Protein AF-A0A519PUL8-F1 (afdb_monomer)

Structure (mmCIF, N/CA/C/O backbone):
data_AF-A0A519PUL8-F1
#
_entry.id   AF-A0A519PUL8-F1
#
loop_
_atom_site.group_PDB
_atom_site.id
_atom_site.type_symbol
_atom_site.label_atom_id
_atom_site.label_alt_id
_atom_site.label_comp_id
_atom_site.label_asym_id
_atom_site.label_entity_id
_atom_site.label_seq_id
_atom_site.pdbx_PDB_ins_code
_atom_site.Cartn_x
_atom_site.Cartn_y
_atom_site.Cartn_z
_atom_site.occupancy
_atom_site.B_iso_or_equiv
_atom_site.auth_seq_id
_atom_site.auth_comp_id
_atom_site.auth_asym_id
_atom_site.auth_atom_id
_atom_site.pdbx_PDB_model_num
ATOM 1 N N . ASP A 1 1 ? -3.590 3.944 10.812 1.00 61.22 1 ASP A N 1
ATOM 2 C CA . ASP A 1 1 ? -3.951 4.708 12.025 1.00 61.22 1 ASP A CA 1
ATOM 3 C C . ASP A 1 1 ? -4.936 3.939 12.895 1.00 61.22 1 ASP A C 1
ATOM 5 O O . ASP A 1 1 ? -4.743 3.959 14.090 1.00 61.22 1 ASP A O 1
ATOM 9 N N . GLU A 1 2 ? -5.868 3.142 12.362 1.00 70.81 2 GLU A N 1
ATOM 10 C CA . GLU A 1 2 ? -6.548 2.083 13.156 1.00 70.81 2 GLU A CA 1
ATOM 11 C C . GLU A 1 2 ? -6.138 0.670 12.720 1.00 70.81 2 GLU A C 1
ATOM 13 O O . GLU A 1 2 ? -5.909 -0.212 13.541 1.00 70.81 2 GLU A O 1
ATOM 18 N N . ALA A 1 3 ? -5.937 0.458 11.416 1.00 77.81 3 ALA A N 1
ATOM 19 C CA . ALA A 1 3 ? -5.547 -0.848 10.879 1.00 77.81 3 ALA A CA 1
ATOM 20 C C . ALA A 1 3 ? -4.035 -1.166 10.989 1.00 77.81 3 ALA A C 1
ATOM 22 O O . ALA A 1 3 ? -3.645 -2.322 10.846 1.00 77.81 3 ALA A O 1
ATOM 23 N N . GLY A 1 4 ? -3.189 -0.171 11.295 1.00 85.12 4 GLY A N 1
ATOM 24 C CA . GLY A 1 4 ? -1.759 -0.378 11.599 1.00 85.12 4 GLY A CA 1
ATOM 25 C C . GLY A 1 4 ? -0.810 -0.569 10.402 1.00 85.12 4 GLY A C 1
ATOM 26 O O . GLY A 1 4 ? 0.191 -1.263 10.536 1.00 85.12 4 GLY A O 1
ATOM 27 N N . TRP A 1 5 ? -1.106 0.017 9.236 1.00 89.44 5 TRP A N 1
ATOM 28 C CA . TRP A 1 5 ? -0.317 -0.195 8.005 1.00 89.44 5 TRP A CA 1
ATOM 29 C C . TRP A 1 5 ? 0.782 0.832 7.711 1.00 89.44 5 TRP A C 1
ATOM 31 O O . TRP A 1 5 ? 1.601 0.597 6.824 1.00 89.44 5 TRP A O 1
ATOM 41 N N . ARG A 1 6 ? 0.829 1.955 8.437 1.00 89.62 6 ARG A N 1
ATOM 42 C CA . ARG A 1 6 ? 1.918 2.938 8.300 1.00 89.62 6 ARG A CA 1
ATOM 43 C C . ARG A 1 6 ? 3.251 2.270 8.623 1.00 89.62 6 ARG A C 1
ATOM 45 O O . ARG A 1 6 ? 3.322 1.535 9.607 1.00 89.62 6 ARG A O 1
ATOM 52 N N . GLY A 1 7 ? 4.261 2.475 7.785 1.00 86.25 7 GLY A N 1
ATOM 53 C CA . GLY A 1 7 ? 5.595 1.919 8.021 1.00 86.25 7 GLY A CA 1
ATOM 54 C C . GLY A 1 7 ? 5.738 0.425 7.749 1.00 86.25 7 GLY A C 1
ATOM 55 O O . GLY A 1 7 ? 6.849 -0.103 7.715 1.00 86.25 7 GLY A O 1
ATOM 56 N N . LYS A 1 8 ? 4.628 -0.290 7.539 1.00 88.81 8 LYS A N 1
ATOM 57 C CA . LYS A 1 8 ? 4.639 -1.740 7.392 1.00 88.81 8 LYS A CA 1
ATOM 58 C C . LYS A 1 8 ? 4.995 -2.120 5.961 1.00 88.81 8 LYS A C 1
ATOM 60 O O . LYS A 1 8 ? 4.208 -1.904 5.041 1.00 88.81 8 LYS A O 1
ATOM 65 N N . LEU A 1 9 ? 6.159 -2.741 5.800 1.00 88.69 9 LEU A N 1
ATOM 66 C CA . LEU A 1 9 ? 6.570 -3.328 4.533 1.00 88.69 9 LEU A CA 1
ATOM 67 C C . LEU A 1 9 ? 5.713 -4.561 4.213 1.00 88.69 9 LEU A C 1
ATOM 69 O O . LEU A 1 9 ? 5.648 -5.511 4.995 1.00 88.69 9 LEU A O 1
ATOM 73 N N . HIS A 1 10 ? 5.059 -4.541 3.056 1.00 88.69 10 HIS A N 1
ATOM 74 C C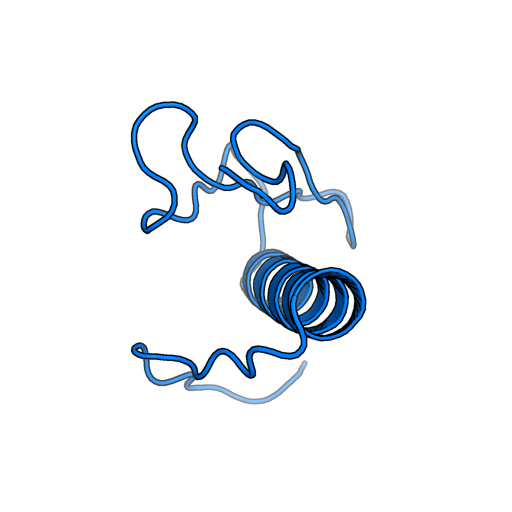A . HIS A 1 10 ? 4.340 -5.670 2.487 1.00 88.69 10 HIS A CA 1
ATOM 75 C C . HIS A 1 10 ? 5.129 -6.208 1.295 1.00 88.69 10 HIS A C 1
ATOM 77 O O . HIS A 1 10 ? 5.225 -5.552 0.258 1.00 88.69 10 HIS A O 1
ATOM 83 N N . VAL A 1 11 ? 5.728 -7.385 1.474 1.00 84.00 11 VAL A N 1
ATOM 84 C CA . VAL A 1 11 ? 6.564 -8.051 0.470 1.00 84.00 11 VAL A CA 1
ATOM 85 C C . VAL A 1 11 ? 5.749 -9.150 -0.193 1.00 84.00 11 VAL A C 1
ATOM 87 O O . VAL A 1 11 ? 5.210 -10.008 0.510 1.00 84.00 11 VAL A O 1
ATOM 90 N N . VAL A 1 12 ? 5.679 -9.134 -1.525 1.00 75.56 12 VAL A N 1
ATOM 91 C CA . VAL A 1 12 ? 5.034 -10.203 -2.301 1.00 75.56 12 VAL A CA 1
ATOM 92 C C . VAL A 1 12 ? 6.068 -10.890 -3.191 1.00 75.56 12 VAL A C 1
ATOM 94 O O . VAL A 1 12 ? 6.277 -12.089 -3.032 1.00 75.56 12 VAL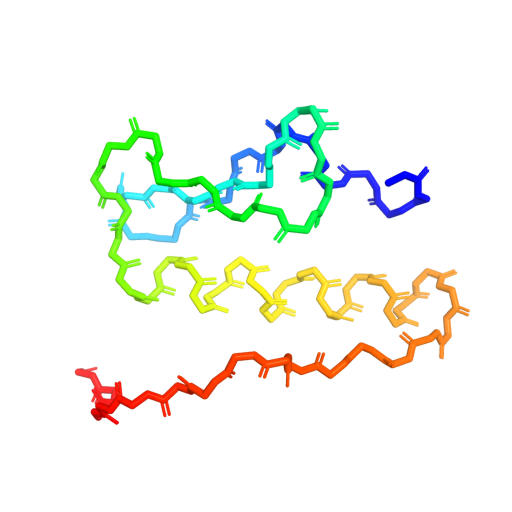 A O 1
ATOM 97 N N . ASN A 1 13 ? 6.777 -10.141 -4.047 1.00 66.44 13 ASN A N 1
ATOM 98 C CA . ASN A 1 13 ? 7.693 -10.705 -5.050 1.00 66.44 13 ASN A CA 1
ATOM 99 C C . ASN A 1 13 ? 9.132 -10.161 -4.960 1.00 66.44 13 ASN A C 1
ATOM 101 O O . ASN A 1 13 ? 9.686 -9.680 -5.946 1.00 66.44 13 ASN A O 1
ATOM 105 N N . GLY A 1 14 ? 9.758 -10.223 -3.781 1.00 67.00 14 GLY A N 1
ATOM 106 C CA . GLY A 1 14 ? 11.143 -9.763 -3.561 1.00 67.00 14 GLY A CA 1
ATOM 107 C C . GLY A 1 14 ? 11.287 -8.237 -3.476 1.00 67.00 14 GLY A C 1
ATOM 108 O O . GLY A 1 14 ? 12.048 -7.747 -2.646 1.00 67.00 14 GLY A O 1
ATOM 109 N N . GLY A 1 15 ? 10.465 -7.498 -4.224 1.00 71.50 15 GLY A N 1
ATOM 110 C CA . GLY A 1 15 ? 10.113 -6.106 -3.970 1.00 71.50 15 GLY A CA 1
ATOM 111 C C . GLY A 1 15 ? 9.011 -6.004 -2.913 1.00 71.50 15 GLY A C 1
ATOM 112 O O . GLY A 1 15 ? 8.129 -6.859 -2.812 1.00 71.50 15 GLY A O 1
ATOM 113 N N . GLY A 1 16 ? 9.062 -4.976 -2.072 1.00 87.94 16 GLY A N 1
ATOM 114 C CA . GLY A 1 16 ? 8.033 -4.718 -1.067 1.00 87.94 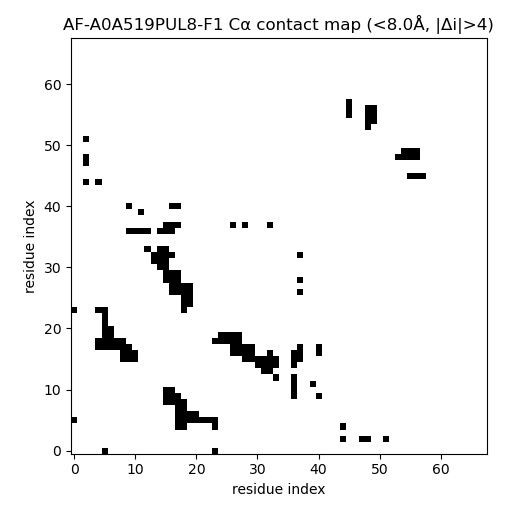16 GLY A CA 1
ATOM 115 C C . GLY A 1 16 ? 7.548 -3.286 -1.159 1.00 87.94 16 GLY A C 1
ATOM 116 O O . GLY A 1 16 ? 8.358 -2.392 -1.356 1.00 87.94 16 GLY A O 1
ATOM 117 N N . ALA A 1 17 ? 6.248 -3.064 -1.001 1.00 93.00 17 ALA A N 1
ATOM 118 C CA . ALA A 1 17 ? 5.656 -1.731 -0.925 1.00 93.00 17 ALA A CA 1
ATOM 119 C C . ALA A 1 17 ? 5.219 -1.437 0.514 1.00 93.00 17 ALA A C 1
ATOM 121 O O . ALA A 1 17 ? 4.933 -2.352 1.288 1.00 93.00 17 ALA A O 1
ATOM 122 N N . MET A 1 18 ? 5.128 -0.164 0.886 1.00 92.12 18 MET A N 1
ATOM 123 C CA . MET A 1 18 ? 4.647 0.236 2.214 1.00 92.12 18 MET A CA 1
ATOM 124 C C . MET A 1 18 ? 3.806 1.504 2.146 1.00 92.12 18 MET A C 1
ATOM 126 O O . MET A 1 18 ? 3.930 2.282 1.207 1.00 92.12 18 MET A O 1
ATOM 130 N N . PHE A 1 19 ? 2.976 1.756 3.155 1.00 91.81 19 PHE A N 1
ATOM 131 C CA . PHE A 1 19 ? 2.435 3.100 3.355 1.00 91.81 19 PHE A CA 1
ATOM 132 C C . PHE A 1 19 ? 3.469 3.982 4.051 1.00 91.81 19 PHE A C 1
ATOM 134 O O . PHE A 1 19 ? 4.170 3.525 4.955 1.00 91.81 19 PHE A O 1
ATOM 141 N N . SER A 1 20 ? 3.536 5.250 3.645 1.00 89.75 20 SER A N 1
ATOM 142 C CA . SER A 1 20 ? 4.405 6.250 4.261 1.00 89.75 20 SER A CA 1
ATOM 143 C C . SER A 1 20 ? 4.155 6.335 5.765 1.00 89.75 20 SER A C 1
ATOM 145 O O . SER A 1 20 ? 3.008 6.394 6.219 1.00 89.75 20 SER A O 1
ATOM 147 N N . ASP A 1 21 ? 5.239 6.410 6.534 1.00 85.25 21 ASP A N 1
ATOM 148 C CA . ASP A 1 21 ? 5.181 6.688 7.969 1.00 85.25 21 ASP A CA 1
ATOM 149 C C . ASP A 1 21 ? 4.482 8.022 8.249 1.00 85.25 21 ASP A C 1
ATOM 151 O O . ASP A 1 21 ? 3.673 8.143 9.172 1.00 85.25 21 ASP A O 1
ATOM 155 N N . LEU A 1 22 ? 4.723 9.010 7.384 1.00 83.44 22 LEU A N 1
ATOM 156 C CA . LEU A 1 22 ? 4.223 10.370 7.538 1.00 83.44 22 LEU A CA 1
ATOM 157 C C . LEU A 1 22 ? 2.742 10.488 7.161 1.00 83.44 22 LEU A C 1
ATOM 159 O O . LEU A 1 22 ? 1.978 11.146 7.868 1.00 83.44 22 LEU A O 1
ATOM 163 N N . HIS A 1 23 ? 2.279 9.813 6.101 1.00 82.12 23 HIS A N 1
ATOM 164 C CA . HIS A 1 23 ? 0.885 9.929 5.650 1.00 82.12 23 HIS A CA 1
ATOM 165 C C . HIS A 1 23 ? 0.330 8.647 5.003 1.00 82.12 23 HIS A C 1
ATOM 167 O O . HIS A 1 23 ? 0.773 8.247 3.931 1.00 82.12 23 HIS A O 1
ATOM 173 N N . SER A 1 24 ? -0.751 8.087 5.569 1.00 79.00 24 SER A N 1
ATOM 174 C CA . SER A 1 24 ? -1.443 6.863 5.101 1.00 79.00 24 SER A CA 1
ATOM 175 C C . SER A 1 24 ? -2.022 6.919 3.680 1.00 79.00 24 SER A C 1
ATOM 177 O O . SER A 1 24 ? -2.579 5.931 3.223 1.00 79.00 24 SER A O 1
ATOM 179 N N . ASN A 1 25 ? -1.908 8.046 2.974 1.00 84.12 25 ASN A N 1
ATOM 180 C CA . ASN A 1 25 ? -2.432 8.195 1.612 1.00 84.12 25 ASN A CA 1
ATOM 181 C C . ASN A 1 25 ? -1.326 8.028 0.566 1.00 84.12 25 ASN A C 1
ATOM 183 O O . ASN A 1 25 ? -1.603 7.999 -0.627 1.00 84.12 25 ASN A O 1
ATOM 187 N N . PHE A 1 26 ? -0.071 7.916 1.006 1.00 88.06 26 PHE A N 1
ATOM 188 C CA . PHE A 1 26 ? 1.070 7.734 0.127 1.00 88.06 26 PHE A CA 1
ATOM 189 C C . PHE A 1 26 ? 1.581 6.309 0.257 1.00 88.06 26 PHE A C 1
ATOM 191 O O . PHE A 1 26 ? 2.057 5.899 1.316 1.00 88.06 26 PHE A O 1
ATOM 198 N N . MET A 1 27 ? 1.494 5.568 -0.841 1.00 90.25 27 MET A N 1
ATOM 199 C CA . MET A 1 27 ? 2.189 4.297 -0.998 1.00 90.25 27 MET A CA 1
ATOM 200 C C . MET A 1 27 ? 3.607 4.595 -1.479 1.00 90.25 27 MET A C 1
ATOM 202 O O . MET A 1 27 ? 3.806 5.327 -2.447 1.00 90.25 27 MET A O 1
ATOM 206 N N . ILE A 1 28 ? 4.589 4.057 -0.771 1.00 90.19 28 ILE A N 1
ATOM 207 C CA . ILE A 1 28 ? 6.011 4.239 -1.016 1.00 90.19 28 ILE A CA 1
ATOM 208 C C . ILE A 1 28 ? 6.565 2.960 -1.625 1.00 90.19 28 ILE A C 1
ATOM 210 O O . ILE A 1 28 ? 6.326 1.857 -1.124 1.00 90.19 28 ILE A O 1
ATOM 214 N N . ASN A 1 29 ? 7.341 3.138 -2.689 1.00 90.88 29 ASN A N 1
ATOM 215 C CA . ASN A 1 29 ? 8.270 2.133 -3.163 1.00 90.88 29 ASN A CA 1
ATOM 216 C C . ASN A 1 29 ? 9.638 2.381 -2.486 1.00 90.88 29 ASN A C 1
ATOM 218 O O . ASN A 1 29 ? 10.310 3.346 -2.850 1.00 90.88 29 ASN A O 1
ATOM 222 N N . PRO A 1 30 ? 10.058 1.558 -1.509 1.0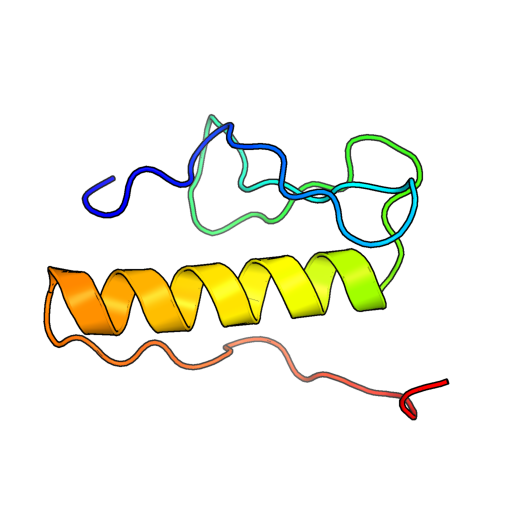0 85.62 30 PRO A N 1
ATOM 223 C CA . PRO A 1 30 ? 11.361 1.666 -0.855 1.00 85.62 30 PRO A CA 1
ATOM 224 C C . PRO A 1 30 ? 12.533 1.178 -1.730 1.00 85.62 30 PRO A C 1
ATOM 226 O O . PRO A 1 30 ? 13.678 1.250 -1.293 1.00 85.62 30 PRO A O 1
ATOM 229 N N . GLY A 1 31 ? 12.273 0.675 -2.942 1.00 85.25 31 GLY A N 1
ATOM 230 C CA . GLY A 1 31 ? 13.289 0.229 -3.893 1.00 85.25 31 GLY A CA 1
ATOM 231 C C . GLY A 1 31 ? 12.696 -0.578 -5.052 1.00 85.25 31 GLY A C 1
ATOM 232 O O . GLY A 1 31 ? 12.224 -0.021 -6.041 1.00 85.25 31 GLY A O 1
ATOM 233 N N . GLU A 1 32 ? 12.729 -1.905 -4.937 1.00 85.12 32 GLU A N 1
ATOM 234 C CA . GLU A 1 32 ? 12.371 -2.841 -6.017 1.00 85.12 32 GLU A CA 1
ATOM 235 C C . GLU A 1 32 ? 10.866 -3.158 -6.109 1.00 85.12 32 GLU A C 1
ATOM 237 O O . GLU A 1 32 ? 10.489 -4.153 -6.724 1.00 85.12 32 GLU A O 1
ATOM 242 N N . ALA A 1 33 ? 9.981 -2.352 -5.505 1.00 90.12 33 ALA A N 1
ATOM 243 C CA . ALA A 1 33 ? 8.549 -2.641 -5.568 1.00 90.12 33 ALA A CA 1
ATOM 244 C C . ALA A 1 33 ? 8.037 -2.556 -7.010 1.00 90.12 33 ALA A C 1
ATOM 246 O O . ALA A 1 33 ? 8.164 -1.539 -7.699 1.00 90.12 33 ALA A O 1
ATOM 247 N N . THR A 1 34 ? 7.408 -3.635 -7.449 1.00 89.69 34 THR A N 1
ATOM 248 C CA . THR A 1 34 ? 6.720 -3.717 -8.731 1.00 89.69 34 THR A CA 1
ATOM 249 C C . THR A 1 34 ? 5.308 -3.137 -8.622 1.00 89.69 34 THR A C 1
ATOM 251 O O . THR A 1 34 ? 4.760 -2.951 -7.532 1.00 89.69 34 THR A O 1
ATOM 254 N N . ALA A 1 35 ? 4.661 -2.901 -9.767 1.00 89.12 35 ALA A N 1
ATOM 255 C CA . ALA A 1 35 ? 3.241 -2.546 -9.786 1.00 89.12 35 ALA A CA 1
ATOM 256 C C . ALA A 1 35 ? 2.377 -3.604 -9.070 1.00 89.12 35 ALA A C 1
ATOM 258 O O . ALA A 1 35 ? 1.435 -3.251 -8.364 1.00 89.12 35 ALA A O 1
ATOM 259 N N . ALA A 1 36 ? 2.737 -4.888 -9.187 1.00 88.69 36 ALA A N 1
ATOM 260 C CA . ALA A 1 36 ? 2.046 -5.976 -8.504 1.00 88.69 36 ALA A CA 1
ATOM 261 C C . ALA A 1 36 ? 2.197 -5.901 -6.973 1.00 88.69 36 ALA A C 1
ATOM 263 O O . ALA A 1 36 ? 1.232 -6.181 -6.266 1.00 88.69 36 ALA A O 1
ATOM 264 N N . ASP A 1 37 ? 3.354 -5.472 -6.456 1.00 89.69 37 ASP A N 1
ATOM 265 C CA . ASP A 1 37 ? 3.567 -5.307 -5.009 1.00 89.69 37 ASP A CA 1
ATOM 266 C C . ASP A 1 37 ? 2.724 -4.150 -4.447 1.00 89.69 37 ASP A C 1
ATOM 268 O O . ASP A 1 37 ? 2.143 -4.265 -3.367 1.00 89.69 37 ASP A O 1
ATOM 272 N N . ILE A 1 38 ? 2.596 -3.051 -5.200 1.00 89.81 38 ILE A N 1
ATOM 273 C CA . ILE A 1 38 ? 1.742 -1.909 -4.831 1.00 89.81 38 ILE A CA 1
ATOM 274 C C . ILE A 1 38 ? 0.266 -2.319 -4.858 1.00 89.81 38 ILE A C 1
ATOM 276 O O . ILE A 1 38 ? -0.464 -2.063 -3.901 1.00 89.81 38 ILE A O 1
ATOM 280 N N . GLU A 1 39 ? -0.187 -2.986 -5.921 1.00 90.56 39 GLU A N 1
ATOM 281 C CA . GLU A 1 39 ? -1.564 -3.484 -5.987 1.00 90.56 39 GLU A CA 1
ATOM 282 C C . GLU A 1 39 ? -1.858 -4.486 -4.863 1.00 90.56 39 GLU A C 1
ATOM 284 O O . GLU A 1 39 ? -2.907 -4.391 -4.222 1.00 90.56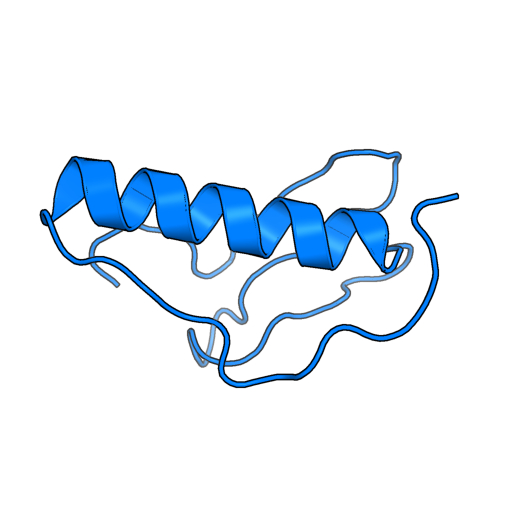 39 GLU A O 1
ATOM 289 N N . GLY A 1 40 ? -0.921 -5.397 -4.581 1.00 90.75 40 GLY A N 1
ATOM 290 C CA . GLY A 1 40 ? -1.009 -6.370 -3.494 1.00 90.75 40 GLY A CA 1
ATOM 291 C C . GLY A 1 40 ? -1.129 -5.709 -2.122 1.00 90.75 40 GLY A C 1
ATOM 292 O O . GLY A 1 40 ? -2.043 -6.041 -1.366 1.00 90.75 40 GLY A O 1
ATOM 293 N N . LEU A 1 41 ? -0.283 -4.711 -1.835 1.00 92.31 41 LEU A N 1
ATOM 294 C CA . LEU A 1 41 ? -0.376 -3.915 -0.610 1.00 92.31 41 LEU A CA 1
ATOM 295 C C . LEU A 1 41 ? -1.761 -3.278 -0.477 1.00 92.31 41 LEU A C 1
ATOM 297 O O . LEU A 1 41 ? -2.386 -3.378 0.578 1.00 92.31 41 LEU A O 1
ATOM 301 N N . GLY A 1 42 ? -2.258 -2.639 -1.534 1.00 91.50 42 GLY A N 1
ATOM 302 C CA . GLY A 1 42 ? -3.556 -1.981 -1.482 1.00 91.50 42 GLY A CA 1
ATOM 303 C C . GLY A 1 42 ? -4.701 -2.955 -1.217 1.00 91.50 42 GLY A C 1
ATOM 304 O O . GLY A 1 42 ? -5.518 -2.700 -0.336 1.00 91.50 42 GLY A O 1
ATOM 305 N N . GLU A 1 43 ? -4.746 -4.101 -1.900 1.00 92.50 43 GLU A N 1
ATOM 306 C CA . GLU A 1 43 ? -5.782 -5.109 -1.635 1.00 92.50 43 GLU A CA 1
ATOM 307 C C . GLU A 1 43 ? -5.675 -5.695 -0.214 1.00 92.50 43 GLU A C 1
ATOM 309 O O . GLU A 1 43 ? -6.701 -5.879 0.445 1.00 92.50 43 GLU A O 1
ATOM 314 N N . ALA A 1 44 ? -4.460 -5.906 0.308 1.00 92.38 44 ALA A N 1
ATOM 315 C CA . ALA A 1 44 ? -4.251 -6.363 1.683 1.00 92.38 44 ALA A CA 1
ATOM 316 C C . ALA A 1 44 ? -4.780 -5.356 2.719 1.00 92.38 44 ALA A C 1
ATOM 318 O O . ALA A 1 44 ? -5.470 -5.741 3.666 1.00 92.38 44 ALA A O 1
ATOM 319 N 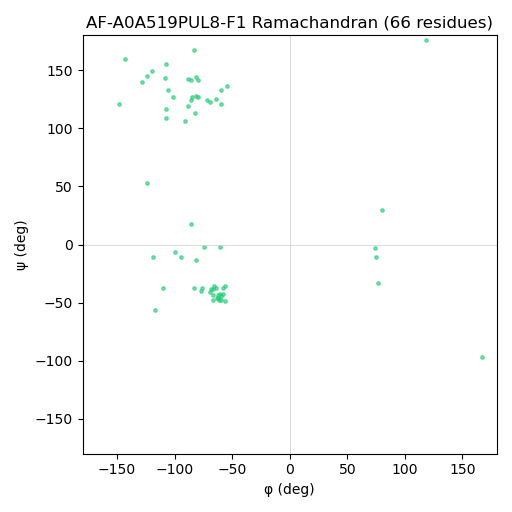N . VAL A 1 45 ? -4.516 -4.061 2.520 1.00 92.12 45 VAL A N 1
ATOM 320 C CA . VAL A 1 45 ? -5.016 -3.002 3.410 1.00 92.12 45 VAL A CA 1
ATOM 321 C C . VAL A 1 45 ? -6.530 -2.883 3.337 1.00 92.12 45 VAL A C 1
ATOM 323 O O . VAL A 1 45 ? -7.179 -2.791 4.376 1.00 92.12 45 VAL A O 1
ATOM 326 N N . ARG A 1 46 ? -7.119 -2.934 2.138 1.00 92.56 46 ARG A N 1
ATOM 327 C CA . ARG A 1 46 ? -8.580 -2.889 1.969 1.00 92.56 46 ARG A CA 1
ATOM 328 C C . ARG A 1 46 ? -9.263 -4.050 2.691 1.00 92.56 46 ARG A C 1
ATOM 330 O O . ARG A 1 46 ? -10.264 -3.832 3.373 1.00 92.56 46 ARG A O 1
ATOM 337 N N . ALA A 1 47 ? -8.718 -5.262 2.567 1.00 93.38 47 ALA A N 1
ATOM 338 C CA . ALA A 1 47 ? -9.242 -6.445 3.245 1.00 93.38 47 ALA A CA 1
A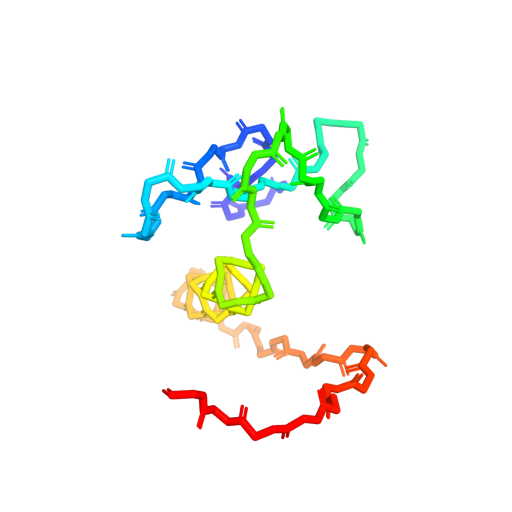TOM 339 C C . ALA A 1 47 ? -9.154 -6.317 4.775 1.00 93.38 47 ALA A C 1
ATOM 341 O O . ALA A 1 47 ? -10.136 -6.574 5.471 1.00 93.38 47 ALA A O 1
ATOM 342 N N . ASP A 1 48 ? -8.009 -5.872 5.295 1.00 93.19 48 ASP A N 1
ATOM 343 C CA . ASP A 1 48 ? -7.779 -5.729 6.736 1.00 93.19 48 ASP A CA 1
ATOM 344 C C . ASP A 1 48 ? -8.608 -4.594 7.359 1.00 93.19 48 ASP A C 1
ATOM 346 O O . ASP A 1 48 ? -9.196 -4.777 8.423 1.00 93.19 48 ASP A O 1
ATOM 350 N N . VAL A 1 49 ? -8.738 -3.449 6.679 1.00 91.94 49 VAL A N 1
ATOM 351 C CA . VAL A 1 49 ? -9.613 -2.350 7.121 1.00 91.94 49 VAL A CA 1
ATOM 352 C C . VAL A 1 49 ? -11.061 -2.819 7.169 1.00 91.94 49 VAL A C 1
ATOM 354 O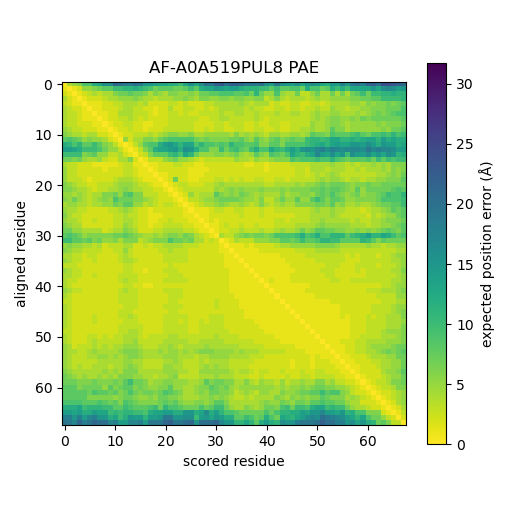 O . VAL A 1 49 ? -11.708 -2.668 8.202 1.00 91.94 49 VAL A O 1
ATOM 357 N N . LYS A 1 50 ? -11.550 -3.481 6.114 1.00 93.62 50 LYS A N 1
ATOM 358 C CA . LYS A 1 50 ? -12.911 -4.028 6.100 1.00 93.62 50 LYS A CA 1
ATOM 359 C C . LYS A 1 50 ? -13.143 -5.018 7.240 1.00 93.62 50 LYS A C 1
ATOM 361 O O . LYS A 1 50 ? -14.192 -4.965 7.875 1.00 93.62 50 LYS A O 1
ATOM 366 N N . ALA A 1 51 ? -12.180 -5.896 7.518 1.00 93.81 51 ALA A N 1
ATOM 367 C CA . ALA A 1 51 ? -12.285 -6.867 8.602 1.00 93.81 51 ALA A CA 1
ATOM 368 C C . ALA A 1 51 ? -12.295 -6.210 9.995 1.00 93.81 51 ALA A C 1
ATOM 370 O O . ALA A 1 51 ? -13.031 -6.658 10.870 1.00 93.81 51 ALA A O 1
ATOM 371 N N . LYS A 1 52 ? -11.498 -5.154 10.205 1.00 92.31 52 LYS A N 1
ATOM 372 C CA . LYS A 1 52 ? -11.352 -4.492 11.512 1.00 92.31 52 LYS A CA 1
ATOM 373 C C . LYS A 1 52 ? -12.439 -3.468 11.812 1.00 92.31 52 LYS A C 1
ATOM 375 O O . LYS A 1 52 ? -12.844 -3.345 12.961 1.00 92.31 52 LYS A O 1
ATOM 380 N N . THR A 1 53 ? -12.879 -2.717 10.808 1.00 92.50 53 THR A N 1
ATOM 381 C CA . THR A 1 53 ? -13.755 -1.551 11.007 1.00 92.50 53 THR A CA 1
ATOM 382 C C . THR A 1 53 ? -15.105 -1.687 10.310 1.00 92.50 53 THR A C 1
ATOM 384 O O . THR A 1 53 ? -15.989 -0.863 10.525 1.00 92.50 53 THR A O 1
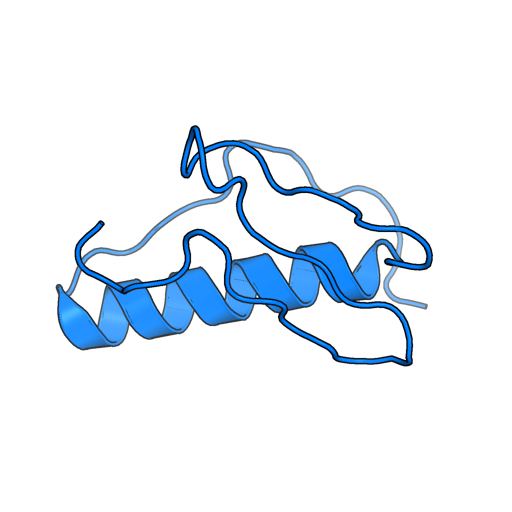ATOM 387 N N . GLY A 1 54 ? -15.282 -2.694 9.448 1.00 93.06 54 GLY A N 1
ATOM 388 C CA . GLY A 1 54 ? -16.462 -2.825 8.588 1.00 93.06 54 GLY A CA 1
ATOM 389 C C . GLY A 1 54 ? -16.490 -1.836 7.417 1.00 93.06 54 GLY A C 1
ATOM 390 O O . GLY A 1 54 ? -17.386 -1.914 6.577 1.00 93.06 54 GLY A O 1
ATOM 391 N N . VAL A 1 55 ? -15.512 -0.928 7.320 1.00 92.81 55 VAL A N 1
ATOM 392 C CA . VAL A 1 55 ? -15.448 0.086 6.264 1.00 92.81 55 VAL A CA 1
ATOM 393 C C . VAL A 1 55 ? -14.855 -0.514 4.996 1.00 92.81 55 VAL A C 1
ATOM 395 O O . VAL A 1 55 ? -13.762 -1.081 5.001 1.00 92.81 55 VAL A O 1
ATOM 398 N N . GLN A 1 56 ? -15.560 -0.351 3.880 1.00 92.81 56 GLN A N 1
ATOM 399 C CA . GLN A 1 56 ? -15.037 -0.702 2.568 1.00 92.81 56 GLN A CA 1
ATOM 400 C C . GLN A 1 56 ? -14.280 0.486 1.977 1.00 92.81 56 GLN A C 1
ATOM 402 O O . GLN A 1 56 ? -14.847 1.552 1.766 1.00 92.81 56 GLN A O 1
ATOM 407 N N . LEU A 1 57 ? -12.992 0.281 1.712 1.00 90.25 57 LEU A N 1
ATOM 408 C CA . LEU A 1 57 ? -12.158 1.246 1.008 1.00 90.25 57 LEU A CA 1
ATOM 409 C C . LEU A 1 57 ? -12.245 1.021 -0.501 1.00 90.25 57 LEU A C 1
ATOM 411 O O . LEU A 1 57 ? -12.223 -0.125 -0.964 1.00 90.25 57 LEU A O 1
ATOM 415 N N . ASP A 1 58 ? -12.245 2.107 -1.263 1.00 89.38 58 ASP A N 1
ATOM 416 C CA . ASP A 1 58 ? -12.210 2.096 -2.722 1.00 89.38 58 ASP A CA 1
ATOM 417 C C . ASP A 1 58 ? -10.968 2.819 -3.238 1.00 89.38 58 ASP A C 1
ATOM 419 O O . ASP A 1 58 ? -10.430 3.723 -2.602 1.00 89.38 58 ASP A O 1
ATOM 423 N N . TRP A 1 59 ? -10.480 2.370 -4.391 1.00 87.56 59 TRP A N 1
ATOM 424 C CA . TRP A 1 59 ? -9.311 2.959 -5.026 1.00 87.56 59 TRP A CA 1
ATOM 425 C C . TRP A 1 59 ? -9.654 4.330 -5.610 1.00 87.56 59 TRP A C 1
ATOM 427 O O . TRP A 1 59 ? -10.535 4.436 -6.460 1.00 87.56 59 TRP A O 1
ATOM 437 N N . GLU A 1 60 ? -8.910 5.359 -5.208 1.00 87.00 60 GLU A N 1
ATOM 438 C CA . GLU A 1 60 ? -8.977 6.683 -5.838 1.00 87.00 60 GLU A CA 1
ATOM 439 C C . GLU A 1 60 ? -8.245 6.697 -7.193 1.00 87.00 60 GLU A C 1
ATOM 441 O O . GLU A 1 60 ? -8.696 7.306 -8.165 1.00 87.00 60 GLU A O 1
ATOM 446 N N . ILE A 1 61 ? -7.125 5.973 -7.282 1.00 83.88 61 ILE A N 1
ATOM 447 C CA . ILE A 1 61 ? -6.297 5.894 -8.487 1.00 83.88 61 ILE A CA 1
ATOM 448 C C . ILE A 1 61 ? -6.794 4.823 -9.464 1.00 83.88 61 ILE A C 1
ATOM 450 O O . ILE A 1 61 ? -7.196 3.720 -9.084 1.00 83.88 61 ILE A O 1
ATOM 454 N N . LYS A 1 62 ? -6.714 5.127 -10.763 1.00 85.12 62 LYS A N 1
ATOM 455 C CA . LYS A 1 62 ? -7.011 4.160 -11.827 1.00 85.12 62 LYS A CA 1
ATOM 456 C C . LYS A 1 62 ? -5.821 3.229 -12.042 1.00 85.12 62 LYS A C 1
ATOM 458 O O . LYS A 1 62 ? -4.716 3.689 -12.315 1.00 85.12 62 LYS A O 1
ATOM 463 N N . ARG A 1 63 ? -6.072 1.921 -12.000 1.00 86.50 63 ARG A N 1
ATOM 464 C CA . ARG A 1 63 ? -5.103 0.891 -12.396 1.00 86.50 63 ARG A CA 1
ATOM 465 C C . ARG A 1 63 ? -5.194 0.660 -13.899 1.00 86.50 63 ARG A C 1
ATOM 467 O O . ARG A 1 63 ? -6.279 0.390 -14.413 1.00 86.50 63 ARG A O 1
ATOM 474 N N . ILE A 1 64 ? -4.069 0.792 -14.594 1.00 85.50 64 ILE A N 1
ATOM 475 C CA . ILE A 1 64 ? -3.956 0.578 -16.040 1.00 85.50 64 ILE A CA 1
ATOM 476 C C . ILE A 1 64 ? -2.884 -0.472 -16.321 1.00 85.50 64 ILE A C 1
ATOM 478 O O . ILE A 1 64 ? -1.873 -0.529 -15.629 1.00 85.50 64 ILE A O 1
ATOM 482 N N . GLY A 1 65 ? -3.103 -1.291 -17.349 1.00 81.44 65 GLY A N 1
ATOM 483 C CA . GLY A 1 65 ? -2.233 -2.419 -17.685 1.00 81.44 65 GLY A CA 1
ATOM 484 C C . GLY A 1 65 ? -2.964 -3.757 -17.606 1.00 81.44 65 GLY A C 1
ATOM 485 O O . GLY A 1 65 ? -4.146 -3.826 -17.269 1.00 81.44 65 GLY A O 1
ATOM 486 N N . ARG A 1 66 ? -2.267 -4.831 -17.976 1.00 79.31 66 ARG A N 1
ATOM 487 C CA . ARG A 1 66 ? -2.751 -6.210 -17.839 1.00 79.31 66 ARG A CA 1
ATOM 488 C C . ARG A 1 66 ? -1.958 -6.868 -16.722 1.00 79.31 66 ARG A C 1
ATOM 490 O O . ARG A 1 66 ? -0.765 -6.599 -16.603 1.00 79.31 66 ARG A O 1
ATOM 497 N N . LYS A 1 67 ? -2.609 -7.725 -15.935 1.00 71.19 67 LYS A N 1
ATOM 498 C CA . LYS A 1 67 ? -1.881 -8.608 -15.020 1.00 71.19 67 LYS A CA 1
ATOM 499 C C . LYS A 1 67 ? -0.950 -9.476 -15.872 1.00 71.19 67 LYS A C 1
ATOM 501 O O . LYS A 1 67 ? -1.428 -10.085 -16.831 1.00 71.19 67 LYS A O 1
ATOM 506 N N . GLY A 1 68 ? 0.349 -9.379 -15.589 1.00 60.31 68 GLY A N 1
ATOM 507 C CA . GLY A 1 68 ? 1.396 -10.182 -16.223 1.00 60.31 68 GLY A CA 1
ATOM 508 C C . GLY A 1 68 ? 1.322 -11.633 -15.793 1.00 60.31 68 GLY A C 1
ATOM 509 O O . GLY A 1 68 ? 0.808 -11.879 -14.677 1.00 60.31 68 GLY A O 1
#

Secondary structure (DSSP, 8-state):
--S--BT--EEEESEEEEE-SS-TT-EE--SS--HHHHHHHHHHHHHHHHHHH-PPP--SSPP-S---

pLDDT: mean 86.23, std 7.79, range [60.31, 93.81]

Mean predicted aligned error: 4.66 Å

Foldseek 3Di:
DQLPFAPDWQDDPNFTWGQHVVDNVDIDRPDPDDPVRSVVSVVVSQVSCCVRPVDGDDDPDDDDDDDD

Sequence (68 aa):
DEAGWRGKLHVVNGGGAMFSDLHSNFMINPGEATAADIEGLGEAVRADVKAKTGVQLDWEIKRIGRKG

Radius of gyration: 11.83 Å; Cα contacts (8 Å, |Δi|>4): 90; chains: 1; bounding box: 30×21×31 Å

Nearest PDB structures (foldseek):
  5jzx-assembly3_E  TM=8.725E-01  e=2.003E-01  Mycobacterium tuberculosis H37Rv
  5jzx-assembly2_D  TM=8.277E-01  e=2.628E-01  Mycobacterium tuberculosis H37Rv
  5jzx-assembly2_B  TM=8.251E-01  e=3.690E-01  Mycobacterium tuberculosis H37Rv
  5jzx-assembly1_A  TM=9.195E-01  e=5.545E-01  Mycobacterium tuberculosis H37Rv
  5jzx-assembly1_C  TM=9.228E-01  e=5.181E-01  Mycobacterium tuberculosis H37Rv

Solvent-accessible surface area (backbone atoms only — not comparable to full-atom values): 4201 Å² total; per-residue (Å²): 121,87,78,66,48,53,63,41,74,37,70,74,76,94,13,33,15,26,28,30,74,89,41,82,87,39,76,38,65,85,67,68,34,45,74,65,18,46,54,49,41,50,53,51,49,36,52,49,34,28,73,75,70,69,48,83,70,77,80,89,70,85,88,81,87,73,91,127